Protein AF-A0A948JMY7-F1 (afdb_monomer)

Secondary structure (DSSP, 8-state):
----HHHHHHHHHHHHHHHHHHHHT-SSEEEEETTEEEEES--SSPPPSSPP-

Mean predicted aligned error: 7.73 Å

Radius of gyration: 18.46 Å; Cα contacts (8 Å, |Δi|>4): 42; chains: 1; bounding box: 41×20×44 Å

Sequence (53 aa):
MSTPKRILIGISLAIVSIALLRFLAGEDSWMCKNGEWVKHGVPSGPPPKEDCL

pLDDT: mean 87.76, std 7.68, range [59.12, 97.25]

Solvent-accessible surface area (backbone atoms only — not comparable to full-atom values): 3380 Å² total; per-residue (Å²): 132,85,78,56,68,66,58,55,52,52,53,52,51,55,52,52,51,55,50,52,53,60,66,70,67,61,66,48,34,72,39,73,54,97,52,35,80,40,82,32,77,72,43,93,62,79,71,76,90,64,82,39,126

Foldseek 3Di:
DDDPPVVVVVVVVVVVVVVVCVVVVDQAAFDDDPQDTDTGDNNPDDHDPDTDD

Structure (mmCIF, N/CA/C/O backbone):
data_AF-A0A948JMY7-F1
#
_entry.id   AF-A0A948JMY7-F1
#
loop_
_atom_site.group_PDB
_atom_site.id
_atom_site.type_symbol
_atom_site.label_atom_id
_atom_site.label_alt_id
_atom_site.label_comp_id
_atom_site.label_asym_id
_atom_site.label_entity_id
_atom_site.label_seq_id
_atom_site.pdbx_PDB_ins_code
_atom_site.Cartn_x
_atom_site.Cartn_y
_atom_site.Cartn_z
_atom_site.occupancy
_atom_site.B_iso_or_equiv
_atom_site.auth_seq_id
_atom_site.auth_comp_id
_atom_site.auth_asym_id
_atom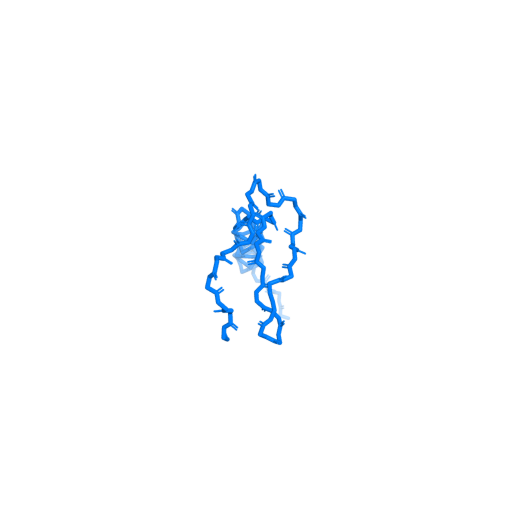_site.auth_atom_id
_atom_site.pdbx_PDB_model_num
ATOM 1 N N . MET A 1 1 ? -31.004 4.002 24.218 1.00 59.12 1 MET A N 1
ATOM 2 C CA . MET A 1 1 ? -29.903 3.166 24.744 1.00 59.12 1 MET A CA 1
ATOM 3 C C . MET A 1 1 ? -28.629 3.988 24.638 1.00 59.12 1 MET A C 1
ATOM 5 O O . MET A 1 1 ? -28.184 4.237 23.527 1.00 59.12 1 MET A O 1
ATOM 9 N N . SER A 1 2 ? -28.121 4.531 25.746 1.00 76.62 2 SER A N 1
ATOM 10 C CA . SER A 1 2 ? -26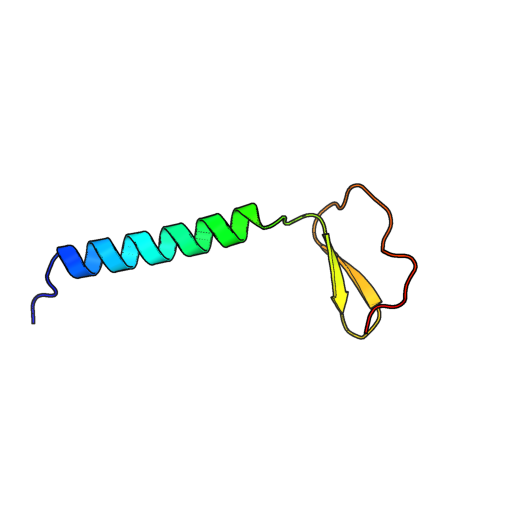.904 5.352 25.711 1.00 76.62 2 SER A CA 1
ATOM 11 C C . SER A 1 2 ? -25.704 4.447 25.465 1.00 76.62 2 SER A C 1
ATOM 13 O O . SER A 1 2 ? -25.355 3.641 26.326 1.00 76.62 2 SER A O 1
ATOM 15 N N . THR A 1 3 ? -25.094 4.546 24.285 1.00 74.69 3 THR A N 1
ATOM 16 C CA . THR A 1 3 ? -23.883 3.791 23.962 1.00 74.69 3 THR A CA 1
ATOM 17 C C . THR A 1 3 ? -22.781 4.190 24.944 1.00 74.69 3 THR A C 1
ATOM 19 O O . THR A 1 3 ? -22.467 5.379 25.058 1.00 74.69 3 THR A O 1
ATOM 22 N N . PRO A 1 4 ? -22.189 3.246 25.690 1.00 85.00 4 PRO A N 1
ATOM 23 C CA . PRO A 1 4 ? -21.175 3.582 26.674 1.00 85.00 4 PRO A CA 1
ATOM 24 C C . PRO A 1 4 ? -19.961 4.200 25.977 1.00 85.00 4 PRO A C 1
ATOM 26 O O . PRO A 1 4 ? -19.455 3.676 24.985 1.00 85.00 4 PRO A O 1
ATOM 29 N N . LYS A 1 5 ? -19.459 5.308 26.534 1.00 88.56 5 LYS A N 1
ATOM 30 C CA . LYS A 1 5 ? -18.344 6.107 25.991 1.00 88.56 5 LYS A CA 1
ATOM 31 C C . LYS A 1 5 ? -17.115 5.266 25.607 1.00 88.56 5 LYS A C 1
ATOM 33 O O . LYS 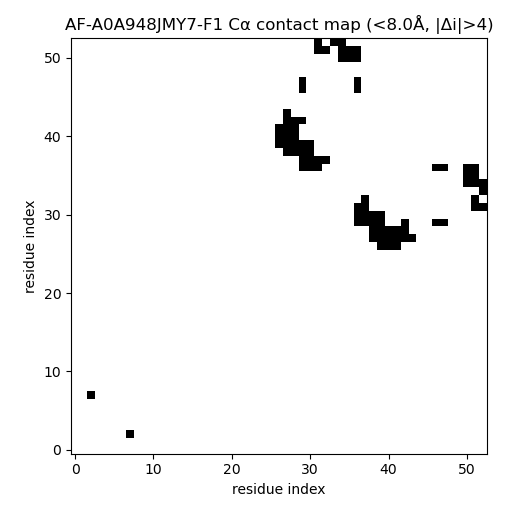A 1 5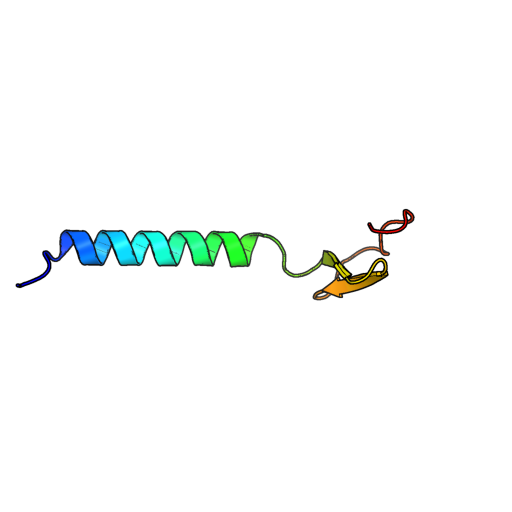 ? -16.425 5.590 24.650 1.00 88.56 5 LYS A O 1
ATOM 38 N N . ARG A 1 6 ? -16.872 4.155 26.312 1.00 92.00 6 ARG A N 1
ATOM 39 C CA . ARG A 1 6 ? -15.785 3.201 26.031 1.00 92.00 6 ARG A CA 1
ATOM 40 C C . ARG A 1 6 ? -15.921 2.513 24.670 1.00 92.00 6 ARG A C 1
ATOM 42 O O . ARG A 1 6 ? -14.918 2.334 23.994 1.00 92.00 6 ARG A O 1
ATOM 49 N N . ILE A 1 7 ? -17.145 2.175 24.260 1.00 93.94 7 ILE A N 1
ATOM 50 C CA . ILE A 1 7 ? -17.407 1.568 22.948 1.00 93.94 7 ILE A CA 1
ATOM 51 C C . ILE A 1 7 ? -17.109 2.581 21.841 1.00 93.94 7 ILE A C 1
ATOM 53 O O . ILE A 1 7 ? -16.426 2.246 20.881 1.00 93.94 7 ILE A O 1
ATOM 57 N N . LEU A 1 8 ? -17.535 3.838 22.005 1.00 94.38 8 LEU A N 1
ATOM 58 C CA . LEU A 1 8 ? -17.239 4.901 21.037 1.00 94.38 8 LEU A CA 1
ATOM 59 C C . LEU A 1 8 ? -15.731 5.159 20.906 1.00 94.38 8 LEU A C 1
ATOM 61 O O . LEU A 1 8 ? -15.224 5.265 19.792 1.00 94.38 8 LEU A O 1
ATOM 65 N N . ILE A 1 9 ? -15.006 5.190 22.029 1.00 95.81 9 ILE A N 1
ATOM 66 C CA . ILE A 1 9 ? -13.541 5.322 22.034 1.00 95.81 9 ILE A CA 1
ATOM 67 C C . ILE A 1 9 ? -12.895 4.140 21.300 1.00 95.81 9 ILE A C 1
ATOM 69 O O . ILE A 1 9 ? -12.057 4.356 20.427 1.00 95.81 9 ILE A O 1
ATOM 73 N N . GLY A 1 10 ? -13.320 2.907 21.589 1.00 96.62 10 GLY A N 1
ATOM 74 C CA . GLY A 1 10 ? -12.802 1.717 20.913 1.00 96.62 10 GLY A CA 1
ATOM 75 C C . GLY A 1 10 ? -13.012 1.755 19.397 1.00 96.62 10 GLY A C 1
ATOM 76 O O . GLY A 1 10 ? -12.071 1.514 18.644 1.00 96.62 10 GLY A O 1
ATOM 77 N N . ILE A 1 11 ? -14.210 2.138 18.946 1.00 96.31 11 ILE A N 1
ATOM 78 C CA . ILE A 1 11 ? -14.522 2.284 17.516 1.00 96.31 11 ILE A CA 1
ATOM 79 C C . ILE A 1 11 ? -13.638 3.361 16.875 1.00 96.31 11 ILE A C 1
ATOM 81 O O . ILE A 1 11 ? -13.057 3.122 15.818 1.00 96.31 11 ILE A O 1
ATOM 85 N N . SER A 1 12 ? -13.487 4.523 17.518 1.00 96.25 12 SER A N 1
ATOM 86 C CA . SER A 1 12 ? -12.644 5.600 16.983 1.00 96.25 12 SER A CA 1
ATOM 87 C C . SER A 1 12 ? -11.178 5.184 16.839 1.00 96.25 12 SER A C 1
ATOM 89 O O . SER A 1 12 ? -10.571 5.457 15.806 1.00 96.25 12 SER A O 1
ATOM 91 N N . LEU A 1 13 ? -10.629 4.457 17.819 1.00 97.25 13 LEU A N 1
ATOM 92 C CA . LEU A 1 13 ? -9.258 3.952 17.764 1.00 97.25 13 LEU A CA 1
ATOM 93 C C . LEU A 1 13 ? -9.078 2.960 16.616 1.00 97.25 13 LEU A C 1
ATOM 95 O O . LEU A 1 13 ? -8.129 3.094 15.852 1.00 97.25 13 LEU A O 1
ATOM 99 N N . ALA A 1 14 ? -10.015 2.023 16.442 1.00 96.62 14 ALA A N 1
ATOM 100 C CA . ALA A 1 14 ? -9.967 1.066 15.341 1.00 96.62 14 ALA A CA 1
ATOM 101 C C . ALA A 1 14 ? -9.973 1.761 13.968 1.00 96.62 14 ALA A C 1
ATOM 103 O O . ALA A 1 14 ? -9.169 1.418 13.101 1.00 96.62 14 ALA A O 1
ATOM 104 N N . ILE A 1 15 ? -10.829 2.773 13.781 1.00 96.94 15 ILE A N 1
ATOM 105 C CA . ILE A 1 15 ? -10.897 3.546 12.531 1.00 96.94 15 ILE A CA 1
ATOM 106 C C . ILE A 1 15 ? -9.572 4.271 12.267 1.00 96.94 15 ILE A C 1
ATOM 108 O O . ILE A 1 15 ? -9.034 4.176 11.163 1.00 96.94 15 ILE A O 1
ATOM 112 N N . VAL A 1 16 ? -9.022 4.957 13.274 1.00 96.56 16 VAL A N 1
ATOM 113 C CA . VAL A 1 16 ? -7.748 5.683 13.148 1.00 96.56 16 VAL A CA 1
ATOM 114 C C . VAL A 1 16 ? -6.597 4.726 12.835 1.00 96.56 16 VAL A C 1
ATOM 116 O O . VAL A 1 16 ? -5.796 5.014 11.949 1.00 96.56 16 VAL A O 1
ATOM 119 N N . S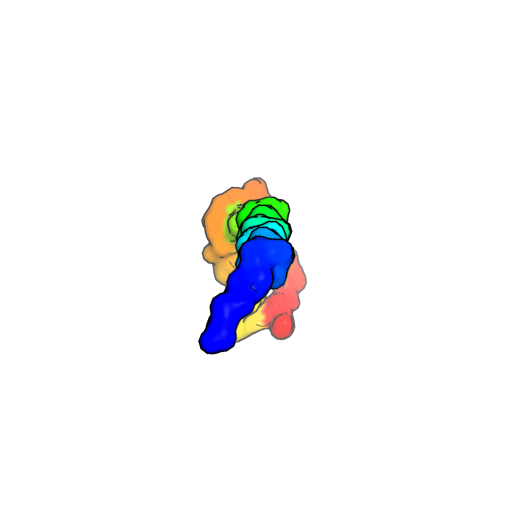ER A 1 17 ? -6.530 3.568 13.494 1.00 95.00 17 SER A N 1
ATOM 120 C CA . SER A 1 17 ? -5.503 2.558 13.218 1.00 95.00 17 SER A CA 1
ATOM 121 C C . SER A 1 17 ? -5.582 2.026 11.786 1.00 95.00 17 SER A C 1
ATOM 123 O O . SER A 1 17 ? -4.555 1.942 11.117 1.00 95.00 17 SER A O 1
ATOM 125 N N . ILE A 1 18 ? -6.781 1.714 11.282 1.00 93.69 18 ILE A N 1
ATOM 126 C CA . ILE A 1 18 ? -6.966 1.251 9.896 1.00 93.69 18 ILE A CA 1
ATOM 127 C C . ILE A 1 18 ? -6.572 2.348 8.900 1.00 93.69 18 ILE A C 1
ATOM 129 O O . ILE A 1 18 ? -5.903 2.061 7.907 1.00 93.69 18 ILE A O 1
ATOM 133 N N . ALA A 1 19 ? -6.958 3.598 9.166 1.00 89.94 19 ALA A N 1
ATOM 134 C CA . ALA A 1 19 ? -6.603 4.731 8.319 1.00 89.94 19 ALA A CA 1
ATOM 135 C C . ALA A 1 19 ? -5.082 4.932 8.264 1.00 89.94 19 ALA A C 1
ATOM 137 O O . ALA A 1 19 ? -4.523 5.028 7.175 1.00 89.94 19 ALA A O 1
ATOM 138 N N . LEU A 1 20 ? -4.399 4.912 9.412 1.00 91.38 20 LEU A N 1
ATOM 139 C CA . LEU A 1 20 ? -2.939 5.025 9.478 1.00 91.38 20 LEU A CA 1
ATOM 140 C C . LEU A 1 20 ? -2.243 3.891 8.723 1.00 91.38 20 LEU A C 1
ATOM 142 O O . LEU A 1 20 ? -1.339 4.158 7.939 1.00 91.38 20 LEU A O 1
ATOM 146 N N . LEU A 1 21 ? -2.689 2.642 8.896 1.00 88.38 21 LEU A N 1
ATOM 147 C CA . LEU A 1 21 ? -2.137 1.505 8.153 1.00 88.38 21 LEU A CA 1
ATOM 148 C C . LEU A 1 21 ? -2.320 1.666 6.641 1.00 88.38 21 LEU A C 1
ATOM 150 O O . LEU A 1 21 ? -1.414 1.336 5.885 1.00 88.38 21 LEU A O 1
ATOM 154 N N . ARG A 1 22 ? -3.463 2.200 6.192 1.00 84.75 22 ARG A N 1
ATOM 155 C CA . ARG A 1 22 ? -3.712 2.477 4.769 1.00 84.75 22 ARG A CA 1
ATOM 156 C C . ARG A 1 22 ? -2.836 3.598 4.223 1.00 84.75 22 ARG A C 1
ATOM 158 O O . ARG A 1 22 ? -2.325 3.451 3.122 1.00 84.75 22 ARG A O 1
ATOM 165 N N . PHE A 1 23 ? -2.642 4.675 4.979 1.00 79.69 23 PHE A N 1
ATOM 166 C CA . PHE A 1 23 ? -1.772 5.782 4.574 1.00 79.69 23 PHE A CA 1
ATOM 167 C C . PHE A 1 23 ? -0.288 5.389 4.558 1.00 79.69 23 PHE A C 1
ATOM 169 O O . PHE A 1 23 ? 0.457 5.837 3.694 1.00 79.69 23 PHE A O 1
ATOM 176 N N . LEU A 1 24 ? 0.145 4.532 5.485 1.00 79.75 24 LEU A N 1
ATOM 177 C CA . LEU A 1 24 ? 1.533 4.065 5.565 1.00 79.75 24 LEU A CA 1
ATOM 178 C C . LEU A 1 24 ? 1.853 2.912 4.601 1.00 79.75 24 LEU A C 1
ATOM 180 O O . LEU A 1 24 ? 3.025 2.594 4.423 1.00 79.75 24 LEU A O 1
ATOM 184 N N . ALA A 1 25 ? 0.852 2.290 3.970 1.00 74.31 25 ALA A N 1
ATOM 185 C CA . ALA A 1 25 ? 1.045 1.157 3.058 1.00 74.31 25 ALA A CA 1
ATOM 186 C C . ALA A 1 25 ? 1.732 1.520 1.723 1.00 74.31 25 ALA A C 1
ATOM 188 O O . ALA A 1 25 ? 2.021 0.622 0.937 1.00 74.31 25 ALA A O 1
ATOM 189 N N . GLY A 1 26 ? 2.036 2.801 1.492 1.00 69.81 26 GLY A N 1
ATOM 190 C CA . GLY A 1 26 ? 2.720 3.289 0.297 1.00 69.81 26 GLY A CA 1
ATOM 191 C C . GLY A 1 26 ? 1.738 3.630 -0.820 1.00 69.81 26 GLY A C 1
ATOM 192 O O . GLY A 1 26 ? 1.091 2.756 -1.390 1.00 69.81 26 GLY A O 1
ATOM 193 N N . GLU A 1 27 ? 1.627 4.920 -1.133 1.00 72.06 27 GLU A N 1
ATOM 194 C CA . GLU A 1 27 ? 0.841 5.417 -2.271 1.00 72.06 27 GLU A CA 1
ATOM 195 C C . GLU A 1 27 ? 1.593 5.193 -3.598 1.00 72.06 27 GLU A C 1
ATOM 197 O O . GLU A 1 27 ? 0.999 4.836 -4.613 1.00 72.06 27 GLU A O 1
ATOM 202 N N . ASP A 1 28 ? 2.923 5.317 -3.563 1.00 83.12 28 ASP A N 1
ATOM 203 C CA . ASP A 1 28 ? 3.807 5.314 -4.728 1.00 83.12 28 ASP A CA 1
ATOM 204 C C . ASP A 1 28 ? 4.191 3.892 -5.163 1.00 83.12 28 ASP A C 1
ATOM 206 O O . ASP A 1 28 ? 5.245 3.362 -4.800 1.00 83.12 28 ASP A O 1
ATOM 210 N N . SER A 1 29 ? 3.330 3.248 -5.947 1.00 87.75 29 SER A N 1
ATOM 211 C CA . SER A 1 29 ? 3.507 1.856 -6.373 1.00 87.75 29 SER A CA 1
ATOM 212 C C . SER A 1 29 ? 3.001 1.597 -7.796 1.00 87.75 29 SER A C 1
ATOM 214 O O . SER A 1 29 ? 2.260 2.383 -8.384 1.00 87.75 29 SER A O 1
ATOM 216 N N . TRP A 1 30 ? 3.415 0.473 -8.381 1.00 90.31 30 TRP A N 1
ATOM 217 C CA . TRP A 1 30 ? 2.818 -0.041 -9.614 1.00 90.31 30 TRP A CA 1
ATOM 218 C C . TRP A 1 30 ? 1.674 -0.983 -9.253 1.00 90.31 30 TRP A C 1
ATOM 220 O O . TRP A 1 30 ? 1.869 -1.937 -8.502 1.00 90.31 30 TRP A O 1
ATOM 230 N N . MET A 1 31 ? 0.480 -0.714 -9.776 1.00 89.56 31 MET A N 1
ATOM 231 C CA . MET A 1 31 ? -0.702 -1.542 -9.550 1.00 89.56 31 MET A CA 1
ATOM 232 C C . MET A 1 31 ? -1.045 -2.334 -10.798 1.00 89.56 31 MET A C 1
ATOM 234 O O . MET A 1 31 ? -1.105 -1.766 -11.883 1.00 89.56 31 MET A O 1
ATOM 238 N N . CYS A 1 32 ? -1.340 -3.619 -10.637 1.00 90.62 32 CYS A N 1
ATOM 239 C CA . CYS A 1 32 ? -1.877 -4.412 -11.731 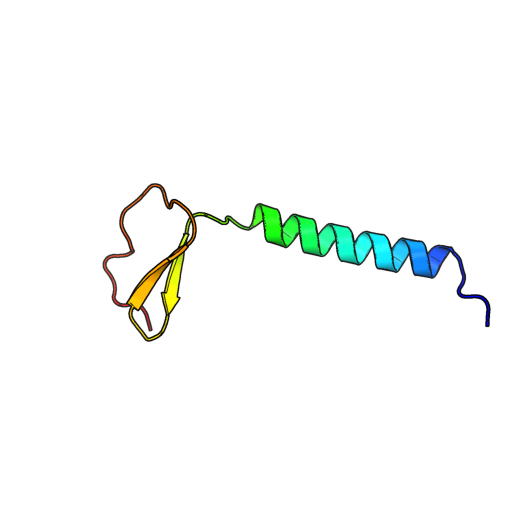1.00 90.62 32 CYS A CA 1
ATOM 240 C C . CYS A 1 32 ? -3.356 -4.081 -11.941 1.00 90.62 32 CYS A C 1
ATOM 242 O O . CYS A 1 32 ? -4.165 -4.216 -11.016 1.00 90.62 32 CYS A O 1
ATOM 244 N N . LYS A 1 33 ? -3.722 -3.638 -13.145 1.00 89.62 33 LYS A N 1
ATOM 245 C CA . LYS A 1 33 ? -5.117 -3.467 -13.559 1.00 89.62 33 LYS A CA 1
ATOM 246 C C . LYS A 1 33 ? -5.292 -4.042 -14.954 1.00 89.62 33 LYS A C 1
ATOM 248 O O . LYS A 1 33 ? -4.652 -3.580 -15.886 1.00 89.62 33 LYS A O 1
ATOM 253 N N . ASN A 1 34 ? -6.194 -5.012 -15.090 1.00 89.88 34 ASN A N 1
ATOM 254 C CA . ASN A 1 34 ? -6.514 -5.665 -16.366 1.00 89.88 34 ASN A CA 1
ATOM 255 C C . ASN A 1 34 ? -5.286 -6.253 -17.087 1.00 89.88 34 ASN A C 1
ATOM 257 O O . ASN A 1 34 ? -5.203 -6.187 -18.308 1.00 89.88 34 ASN A O 1
ATOM 261 N N . GLY A 1 35 ? -4.332 -6.806 -16.335 1.00 90.19 35 GLY A N 1
ATOM 262 C CA . GLY A 1 35 ? -3.098 -7.357 -16.896 1.00 90.19 35 GLY A CA 1
ATOM 263 C C . GLY A 1 35 ? -2.028 -6.318 -17.249 1.00 90.19 35 GLY A C 1
ATOM 264 O O . GLY A 1 35 ? -0.984 -6.668 -17.789 1.00 90.19 35 GLY A O 1
ATOM 265 N N . GLU A 1 36 ? -2.258 -5.041 -16.933 1.00 91.12 36 GLU A N 1
ATOM 266 C CA . GLU A 1 36 ? -1.314 -3.959 -17.200 1.00 91.12 36 GLU A CA 1
ATOM 267 C C . GLU A 1 36 ? -0.852 -3.279 -15.909 1.00 91.12 36 GLU A C 1
ATOM 269 O O . GLU A 1 36 ? -1.634 -3.010 -14.988 1.00 91.12 36 GLU A O 1
ATOM 274 N N . TRP A 1 37 ? 0.439 -2.949 -15.850 1.00 93.19 37 TRP A N 1
ATOM 275 C CA . TRP A 1 37 ? 0.985 -2.12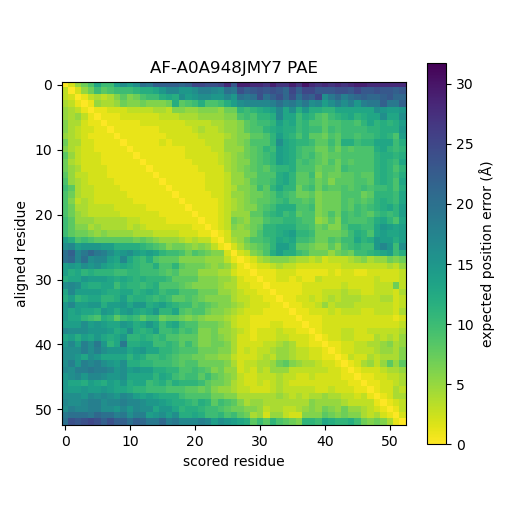6 -14.778 1.00 93.19 37 TRP A CA 1
ATOM 276 C C . TRP A 1 37 ? 0.541 -0.676 -14.950 1.00 93.19 37 TRP A C 1
ATOM 278 O O . TRP A 1 37 ? 1.005 0.050 -15.828 1.00 93.19 37 TRP A O 1
ATOM 288 N N . VAL A 1 38 ? -0.323 -0.227 -14.051 1.00 91.44 38 VAL A N 1
ATOM 289 C CA . VAL A 1 38 ? -0.782 1.154 -13.965 1.00 91.44 38 VAL A CA 1
ATOM 290 C C . VAL A 1 38 ? -0.052 1.848 -12.826 1.00 91.44 38 VAL A C 1
ATOM 292 O O . VAL A 1 38 ? -0.011 1.370 -11.691 1.00 91.44 38 VAL A O 1
ATOM 295 N N . LYS A 1 39 ? 0.520 3.010 -13.129 1.00 90.44 39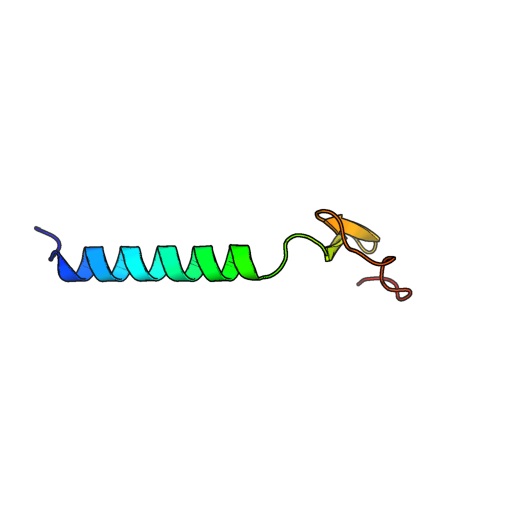 LYS A N 1
ATOM 296 C CA . LYS A 1 39 ? 1.200 3.850 -12.146 1.00 90.44 39 LYS A CA 1
ATOM 297 C C . LYS A 1 39 ? 0.200 4.343 -11.090 1.00 90.44 39 LYS A C 1
ATOM 299 O O . LYS A 1 39 ? -0.804 4.958 -11.448 1.00 90.44 39 LYS A 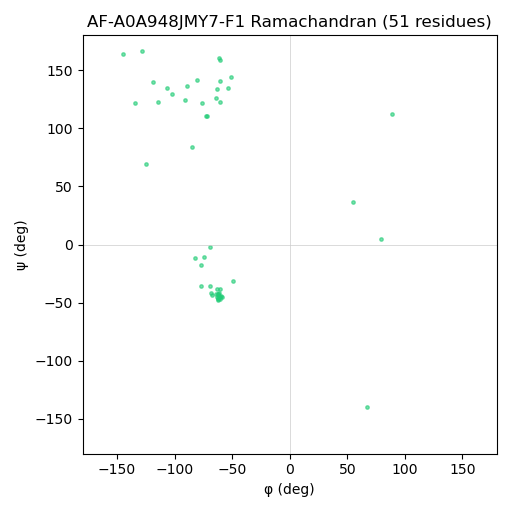O 1
ATOM 304 N N . HIS A 1 40 ? 0.483 4.113 -9.812 1.00 87.38 40 HIS A N 1
ATOM 305 C CA . HIS A 1 40 ? -0.212 4.733 -8.683 1.00 87.38 40 HIS A CA 1
ATOM 306 C C . HIS A 1 40 ? 0.777 5.634 -7.940 1.00 87.38 40 HIS A C 1
ATOM 308 O O . HIS A 1 40 ? 1.837 5.171 -7.536 1.00 87.38 40 HIS A O 1
ATOM 314 N N . GLY A 1 41 ? 0.466 6.925 -7.806 1.00 85.69 41 GLY A N 1
ATOM 315 C CA . GLY A 1 41 ? 1.395 7.901 -7.230 1.00 85.69 41 GLY A CA 1
ATOM 316 C C . GLY A 1 41 ? 2.628 8.126 -8.116 1.00 85.69 41 GLY A C 1
ATOM 317 O O . GLY A 1 41 ? 2.534 8.195 -9.351 1.00 85.69 41 GLY A O 1
ATOM 318 N N . VAL A 1 42 ? 3.800 8.242 -7.496 1.00 86.81 42 VAL A N 1
ATOM 319 C CA . VAL A 1 42 ? 5.108 8.459 -8.132 1.00 86.81 42 VAL A CA 1
ATOM 320 C C . VAL A 1 42 ? 6.107 7.376 -7.694 1.00 86.81 42 VAL A C 1
ATOM 322 O O . VAL A 1 42 ? 7.070 7.674 -6.989 1.00 86.81 42 VAL A O 1
ATOM 325 N N . PRO A 1 43 ? 5.928 6.107 -8.118 1.00 86.31 43 PRO A N 1
ATOM 326 C CA . PRO A 1 43 ? 6.910 5.060 -7.862 1.00 86.31 43 PRO A CA 1
ATOM 327 C C . PRO A 1 43 ? 8.292 5.499 -8.351 1.00 86.31 43 PRO A C 1
ATOM 329 O O . PRO A 1 43 ? 8.445 6.025 -9.456 1.00 86.31 43 PRO A O 1
ATOM 332 N N . SER A 1 44 ? 9.302 5.275 -7.514 1.00 85.62 44 SER A N 1
ATOM 333 C CA . SER A 1 44 ? 10.682 5.715 -7.747 1.00 85.62 44 SER A CA 1
ATOM 334 C C . SER A 1 44 ? 11.427 4.891 -8.804 1.00 85.62 44 SER A C 1
ATOM 336 O O . SER A 1 44 ? 12.503 5.290 -9.245 1.00 85.62 44 SER A O 1
ATOM 338 N N . GLY A 1 45 ? 10.861 3.756 -9.227 1.00 88.31 45 GLY A N 1
ATOM 339 C CA . GLY A 1 45 ? 11.445 2.842 -10.206 1.00 88.31 45 GLY A CA 1
ATOM 340 C C . GLY A 1 45 ? 10.496 2.491 -11.358 1.00 88.31 45 GLY A C 1
ATOM 341 O O . GLY A 1 45 ? 9.292 2.757 -11.276 1.00 88.31 45 GLY A O 1
ATOM 342 N N . PRO A 1 46 ? 11.023 1.885 -12.439 1.00 91.12 46 PRO A N 1
ATOM 343 C CA . PRO A 1 46 ? 10.203 1.354 -13.528 1.00 91.12 46 PRO A CA 1
ATOM 344 C C . PRO A 1 46 ? 9.252 0.250 -13.025 1.00 91.12 46 PRO A C 1
ATOM 346 O O . PRO A 1 46 ? 9.497 -0.316 -11.954 1.00 91.12 46 PRO A O 1
ATOM 349 N N . PRO A 1 47 ? 8.177 -0.068 -13.771 1.00 90.12 47 PRO A N 1
ATOM 350 C CA . PRO A 1 47 ? 7.301 -1.179 -13.418 1.00 90.12 47 PRO A CA 1
ATOM 351 C C . PRO A 1 47 ? 8.074 -2.505 -13.406 1.00 90.12 47 PRO A C 1
ATOM 353 O O . PRO A 1 47 ? 9.129 -2.610 -14.048 1.00 90.12 47 PRO A O 1
ATOM 356 N N . PRO A 1 48 ? 7.566 -3.529 -12.696 1.00 90.00 48 PRO A N 1
ATOM 357 C CA . PRO A 1 48 ? 8.086 -4.884 -12.812 1.00 90.00 48 PRO A CA 1
ATOM 358 C C . PRO A 1 48 ? 8.170 -5.319 -14.280 1.00 90.00 48 PRO A C 1
ATOM 360 O O . PRO A 1 48 ? 7.332 -4.950 -15.099 1.00 90.00 48 PRO A O 1
ATOM 363 N N . LYS A 1 49 ? 9.208 -6.091 -14.616 1.00 90.31 49 LYS A N 1
ATOM 364 C CA . LYS A 1 49 ? 9.422 -6.588 -15.987 1.00 90.31 49 LYS A CA 1
ATOM 365 C C . LYS A 1 49 ? 8.505 -7.755 -16.350 1.00 90.31 49 LYS A C 1
ATOM 367 O O . LYS A 1 49 ? 8.404 -8.092 -17.521 1.00 90.31 49 LYS A O 1
ATOM 372 N N . GLU A 1 50 ? 7.927 -8.398 -15.343 1.00 88.81 50 GLU A N 1
ATOM 373 C CA . GLU A 1 50 ? 6.973 -9.486 -15.512 1.00 88.81 50 GLU A CA 1
ATOM 374 C C . GLU A 1 50 ? 5.598 -8.904 -15.826 1.00 88.81 50 GLU A C 1
ATOM 376 O O . GLU A 1 50 ? 5.216 -7.879 -15.251 1.00 88.81 50 GLU A O 1
ATOM 381 N N . ASP A 1 51 ? 4.859 -9.563 -16.716 1.00 84.62 51 ASP A N 1
ATOM 382 C CA . ASP A 1 51 ? 3.452 -9.247 -16.936 1.00 84.62 51 ASP A CA 1
ATOM 383 C C . ASP A 1 51 ? 2.682 -9.453 -15.629 1.00 84.62 51 ASP A C 1
ATOM 385 O O . ASP A 1 51 ? 2.946 -10.388 -14.866 1.00 84.62 51 ASP A O 1
ATOM 389 N N . CYS A 1 52 ? 1.742 -8.557 -15.348 1.00 86.75 52 CYS A N 1
ATOM 390 C CA . CYS A 1 52 ? 0.912 -8.672 -14.162 1.00 86.75 52 CYS A CA 1
ATOM 391 C C . CYS A 1 52 ? -0.328 -9.505 -14.504 1.00 86.75 52 CYS A C 1
ATOM 393 O O . CYS A 1 52 ? -0.897 -9.350 -15.581 1.00 86.75 52 CYS A O 1
ATOM 395 N N . LEU A 1 53 ? -0.710 -10.427 -13.619 1.00 76.56 53 LEU A N 1
ATOM 396 C CA . LEU A 1 53 ? -1.855 -11.326 -13.799 1.00 76.56 53 LEU A CA 1
ATOM 397 C C . LEU A 1 53 ? -3.014 -10.919 -12.890 1.00 76.56 53 LEU A C 1
ATOM 399 O O . LEU A 1 53 ? -2.743 -10.568 -11.717 1.00 76.56 53 LEU A O 1
#